Protein AF-A0AAD7Y6R3-F1 (afdb_monomer)

Organism: Mythimna separata (NCBI:txid271217)

Structure (mmCIF, N/CA/C/O backbone):
data_AF-A0AAD7Y6R3-F1
#
_entry.id   AF-A0AAD7Y6R3-F1
#
loop_
_atom_site.group_PDB
_atom_site.id
_atom_site.type_symbol
_atom_site.label_atom_id
_atom_site.label_alt_id
_atom_site.label_comp_id
_atom_site.label_asym_id
_atom_site.label_entity_id
_atom_site.label_seq_id
_atom_site.pdbx_PDB_ins_code
_atom_site.Cartn_x
_atom_site.Cartn_y
_atom_site.Cartn_z
_atom_site.occupancy
_atom_site.B_iso_or_equiv
_atom_site.auth_seq_id
_atom_site.auth_comp_id
_atom_site.auth_asym_id
_atom_site.auth_atom_id
_atom_site.pdbx_PDB_model_num
ATOM 1 N N . MET A 1 1 ? 32.874 76.476 -31.515 1.00 34.44 1 MET A N 1
ATOM 2 C CA . MET A 1 1 ? 31.793 77.183 -32.241 1.00 34.44 1 MET A CA 1
ATOM 3 C C . MET A 1 1 ? 30.659 76.181 -32.488 1.00 34.44 1 MET A C 1
ATOM 5 O O . MET A 1 1 ? 30.963 75.000 -32.575 1.00 34.44 1 MET A O 1
ATOM 9 N N . PRO A 1 2 ? 29.393 76.622 -32.435 1.00 50.19 2 PRO A N 1
ATOM 10 C CA . PRO A 1 2 ? 28.275 76.055 -31.657 1.00 50.19 2 PRO A CA 1
ATOM 11 C C . PRO A 1 2 ? 27.414 75.064 -32.482 1.00 50.19 2 PRO A C 1
ATOM 13 O O . PRO A 1 2 ? 27.613 74.935 -33.678 1.00 50.19 2 PRO A O 1
ATOM 16 N N . THR A 1 3 ? 26.483 74.273 -31.945 1.00 40.28 3 THR A N 1
ATOM 17 C CA . THR A 1 3 ? 25.206 74.693 -31.342 1.00 40.28 3 THR A CA 1
ATOM 18 C C . THR A 1 3 ? 24.512 73.502 -30.675 1.00 40.28 3 THR A C 1
ATOM 20 O O . THR A 1 3 ? 24.564 72.374 -31.156 1.00 40.28 3 THR A O 1
ATOM 23 N N . ALA A 1 4 ? 23.844 73.783 -29.557 1.00 48.41 4 ALA A N 1
ATOM 24 C CA . ALA A 1 4 ? 22.890 72.896 -28.912 1.00 48.41 4 ALA A CA 1
ATOM 25 C C . ALA A 1 4 ? 21.499 73.059 -29.543 1.00 48.41 4 ALA A C 1
ATOM 27 O O . ALA A 1 4 ? 21.121 74.164 -29.931 1.00 48.41 4 ALA A O 1
ATOM 28 N N . SER A 1 5 ? 20.703 71.991 -29.553 1.00 46.41 5 SER A N 1
ATOM 29 C CA . SER A 1 5 ? 19.239 72.068 -29.477 1.00 46.41 5 SER A CA 1
ATOM 30 C C . SER A 1 5 ? 18.699 70.799 -28.812 1.00 46.41 5 SER A C 1
ATOM 32 O O . SER A 1 5 ? 19.014 69.683 -29.216 1.00 46.41 5 SER A O 1
ATOM 34 N N . LEU A 1 6 ? 17.947 71.017 -27.733 1.00 51.28 6 LEU A N 1
ATOM 35 C CA . LEU A 1 6 ? 17.331 70.051 -26.822 1.00 51.28 6 LEU A CA 1
ATOM 36 C C . LEU A 1 6 ? 15.927 69.650 -27.295 1.00 51.28 6 LEU A C 1
ATOM 38 O O . LEU A 1 6 ? 15.213 70.496 -27.819 1.00 51.28 6 LEU A O 1
ATOM 42 N N . LEU A 1 7 ? 15.494 68.433 -26.948 1.00 44.50 7 LEU A N 1
ATOM 43 C CA . LEU A 1 7 ? 14.103 68.048 -26.636 1.00 44.50 7 LEU A CA 1
ATOM 44 C C . LEU A 1 7 ? 14.142 66.938 -25.546 1.00 44.50 7 LEU A C 1
ATOM 46 O O . LEU A 1 7 ? 15.198 66.344 -25.325 1.00 44.50 7 LEU A O 1
ATOM 50 N N . PRO A 1 8 ? 13.060 66.720 -24.773 1.00 47.53 8 PRO A N 1
ATOM 51 C CA . PRO A 1 8 ? 13.136 66.665 -23.318 1.00 47.53 8 PRO A CA 1
ATOM 52 C C . PRO A 1 8 ? 13.025 65.251 -22.738 1.00 47.53 8 PRO A C 1
ATOM 54 O O . PRO A 1 8 ? 12.224 64.432 -23.184 1.00 47.53 8 PRO A O 1
ATOM 57 N N . LEU A 1 9 ? 13.753 65.014 -21.644 1.00 50.16 9 LEU A N 1
ATOM 58 C CA . LEU A 1 9 ? 13.494 63.916 -20.716 1.00 50.16 9 LEU A CA 1
ATOM 59 C C . LEU A 1 9 ? 12.526 64.405 -19.631 1.00 50.16 9 LEU A C 1
ATOM 61 O O .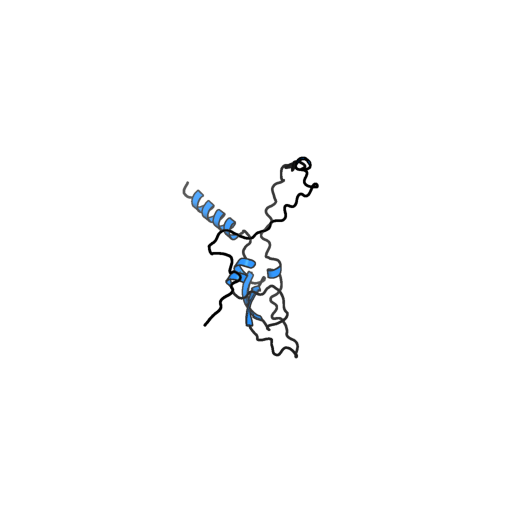 LEU A 1 9 ? 12.872 65.197 -18.759 1.00 50.16 9 LEU A O 1
ATOM 65 N N . SER A 1 10 ? 11.296 63.913 -19.700 1.00 42.75 10 SER A N 1
ATOM 66 C CA . SER A 1 10 ? 10.297 63.942 -18.632 1.00 42.75 10 SER A CA 1
ATOM 67 C C . SER A 1 10 ? 10.013 62.470 -18.307 1.00 42.75 10 SER A C 1
ATOM 69 O O . SER A 1 10 ? 9.860 61.675 -19.223 1.00 42.75 10 SER A O 1
ATOM 71 N N . ARG A 1 11 ? 9.966 61.988 -17.068 1.00 50.62 11 ARG A N 1
ATOM 72 C CA . ARG A 1 11 ? 9.697 62.662 -15.805 1.00 50.62 11 ARG A CA 1
ATOM 73 C C . ARG A 1 11 ? 10.261 61.793 -14.678 1.00 50.62 11 ARG A C 1
ATOM 75 O O . ARG A 1 11 ? 9.994 60.601 -14.616 1.00 50.62 11 ARG A O 1
ATOM 82 N N . SER A 1 12 ? 11.033 62.432 -13.808 1.00 44.59 12 SER A N 1
ATOM 83 C CA . SER A 1 12 ? 11.074 62.248 -12.354 1.00 44.59 12 SER A CA 1
ATOM 84 C C . SER A 1 12 ? 10.373 61.010 -11.758 1.00 44.59 12 SER A C 1
ATOM 86 O O . SER A 1 12 ? 9.158 60.993 -11.601 1.00 44.59 12 SER A O 1
ATOM 88 N N . ASN A 1 13 ? 11.194 60.059 -11.310 1.00 48.06 13 ASN A N 1
ATOM 89 C CA . ASN A 1 13 ? 11.343 59.638 -9.910 1.00 48.06 13 ASN A CA 1
ATOM 90 C C . ASN A 1 13 ? 10.099 59.396 -9.016 1.00 48.06 13 ASN A C 1
ATOM 92 O O . ASN A 1 13 ? 9.390 60.336 -8.667 1.00 48.06 13 ASN A O 1
ATOM 96 N N . ARG A 1 14 ? 10.101 58.172 -8.447 1.00 52.66 14 ARG A N 1
ATOM 97 C CA . ARG A 1 14 ? 9.833 57.760 -7.042 1.00 52.66 14 ARG A CA 1
ATOM 98 C C . ARG A 1 14 ? 8.535 56.991 -6.711 1.00 52.66 14 ARG A C 1
ATOM 100 O O . ARG A 1 14 ? 7.466 57.563 -6.579 1.00 52.66 14 ARG A O 1
ATOM 107 N N . GLU A 1 15 ? 8.762 55.699 -6.436 1.00 48.09 15 GLU A N 1
ATOM 108 C CA . GLU A 1 15 ? 8.398 54.937 -5.220 1.00 48.09 15 GLU A CA 1
ATOM 109 C C . GLU A 1 15 ? 6.926 54.564 -4.905 1.00 48.09 15 GLU A C 1
ATOM 111 O O . GLU A 1 15 ? 6.139 55.363 -4.413 1.00 48.09 15 GLU A O 1
ATOM 116 N N . LEU A 1 16 ? 6.664 53.252 -5.058 1.00 48.53 16 LEU A N 1
ATOM 117 C CA . LEU A 1 16 ? 6.039 52.301 -4.111 1.00 48.53 16 LEU A CA 1
ATOM 118 C C . LEU A 1 16 ? 4.680 52.632 -3.445 1.00 48.53 16 LEU A C 1
ATOM 120 O O . LEU A 1 16 ? 4.643 53.423 -2.505 1.00 48.53 16 LEU A O 1
ATOM 124 N N . ARG A 1 17 ? 3.631 51.823 -3.748 1.00 48.91 17 ARG A N 1
ATOM 125 C CA . ARG A 1 17 ? 2.947 50.914 -2.776 1.00 48.91 17 ARG A CA 1
ATOM 126 C C . ARG A 1 17 ? 1.672 50.177 -3.283 1.00 48.91 17 ARG A C 1
ATOM 128 O O . ARG A 1 17 ? 0.778 50.774 -3.860 1.00 48.91 17 ARG A O 1
ATOM 135 N N . PHE A 1 18 ? 1.615 48.886 -2.910 1.00 48.84 18 PHE A N 1
ATOM 136 C CA . PHE A 1 18 ? 0.492 47.938 -2.700 1.00 48.84 18 PHE A CA 1
ATOM 137 C C . PHE A 1 18 ? -0.335 47.333 -3.872 1.00 48.84 18 PHE A C 1
ATOM 139 O O . PHE A 1 18 ? -1.352 47.858 -4.297 1.00 48.84 18 PHE A O 1
ATOM 146 N N . LEU A 1 19 ? 0.067 46.098 -4.233 1.00 49.44 19 LEU A N 1
ATOM 147 C CA . LEU A 1 19 ? -0.721 44.910 -4.635 1.00 49.44 19 LEU A CA 1
ATOM 148 C C . LEU A 1 19 ? -1.730 45.036 -5.795 1.00 49.44 19 LEU A C 1
ATOM 150 O O . LEU A 1 19 ? -2.928 45.225 -5.603 1.00 49.44 19 LEU A O 1
ATOM 154 N N . GLY A 1 20 ? -1.246 44.758 -7.009 1.00 54.78 20 GLY A N 1
ATOM 155 C CA . GLY A 1 20 ? -2.061 44.542 -8.205 1.00 54.78 20 GLY A CA 1
ATOM 156 C C . GLY A 1 20 ? -2.915 43.267 -8.164 1.00 54.78 20 GLY A C 1
ATOM 157 O O . GLY A 1 20 ? -2.535 42.245 -8.727 1.00 54.78 20 GLY A O 1
ATOM 158 N N . LEU A 1 21 ? -4.109 43.349 -7.577 1.00 49.41 21 LEU A N 1
ATOM 159 C CA . LEU A 1 21 ? -5.224 42.454 -7.897 1.00 49.41 21 LEU A CA 1
ATOM 160 C C . LEU A 1 21 ? -6.367 43.288 -8.473 1.00 49.41 21 LEU A C 1
ATOM 162 O O . LEU A 1 21 ? -7.154 43.889 -7.747 1.00 49.41 21 LEU A O 1
ATOM 166 N N . HIS A 1 22 ? -6.460 43.312 -9.800 1.00 50.59 22 HIS A N 1
ATOM 167 C CA . HIS A 1 22 ? -7.638 43.815 -10.492 1.00 50.59 22 HIS A CA 1
ATOM 168 C C . HIS A 1 22 ? -8.751 42.767 -10.329 1.00 50.59 22 HIS A C 1
ATOM 170 O O . HIS A 1 22 ? -8.866 41.846 -11.133 1.00 50.59 22 HIS A O 1
ATOM 176 N N . ILE A 1 23 ? -9.523 42.842 -9.241 1.00 60.31 23 ILE A N 1
ATOM 177 C CA . ILE A 1 23 ? -10.711 42.001 -9.061 1.00 60.31 23 ILE A CA 1
ATOM 178 C C . ILE A 1 23 ? -11.785 42.580 -9.989 1.00 60.31 23 ILE A C 1
ATOM 180 O O . ILE A 1 23 ? -12.226 43.706 -9.751 1.00 60.31 23 ILE A O 1
ATOM 184 N N . PRO A 1 24 ? -12.218 41.877 -11.053 1.00 51.69 24 PRO A N 1
ATOM 185 C CA . PRO A 1 24 ? -13.383 42.324 -11.792 1.00 51.69 24 PRO A CA 1
ATOM 186 C C . PRO A 1 24 ? -14.561 42.312 -10.817 1.00 51.69 24 PRO A C 1
ATOM 188 O O . PRO A 1 24 ? -14.898 41.272 -10.247 1.00 51.69 24 PRO A O 1
ATOM 191 N N . PHE A 1 25 ? -15.159 43.481 -10.589 1.00 48.09 25 PHE A N 1
ATOM 192 C CA . PHE A 1 25 ? -16.426 43.595 -9.881 1.00 48.09 25 PHE A CA 1
ATOM 193 C C . PHE A 1 25 ? -17.468 42.794 -10.671 1.00 48.09 25 PHE A C 1
ATOM 195 O O . PHE A 1 25 ? -18.033 43.277 -11.651 1.00 48.09 25 PHE A O 1
ATOM 202 N N . LEU A 1 26 ? -17.699 41.542 -10.267 1.00 57.41 26 LEU A N 1
ATOM 203 C CA . LEU A 1 26 ? -18.828 40.742 -10.725 1.00 57.41 26 LEU A CA 1
ATOM 204 C C . LEU A 1 26 ? -20.095 41.372 -10.153 1.00 57.41 26 LEU A C 1
ATOM 206 O O . LEU A 1 26 ? -20.595 40.968 -9.106 1.00 57.41 26 LEU A O 1
ATOM 210 N N . ASN A 1 27 ? -20.614 42.379 -10.846 1.00 54.91 27 ASN A N 1
ATOM 211 C CA . ASN A 1 27 ? -21.959 42.875 -10.618 1.00 54.91 27 ASN A CA 1
ATOM 212 C C . ASN A 1 27 ? -22.936 41.892 -11.290 1.00 54.91 27 ASN A C 1
ATOM 214 O O . ASN A 1 27 ? -23.524 42.175 -12.330 1.00 54.91 27 ASN A O 1
ATOM 218 N N . ASP A 1 28 ? -23.027 40.669 -10.755 1.00 60.06 28 ASP A N 1
ATOM 219 C CA . ASP A 1 28 ? -23.956 39.658 -11.260 1.00 60.06 28 ASP A CA 1
ATOM 220 C C . ASP A 1 28 ? -25.353 39.954 -10.698 1.00 60.06 28 ASP A C 1
ATOM 222 O O . ASP A 1 28 ? -25.664 39.639 -9.545 1.00 60.06 28 ASP A O 1
ATOM 226 N N . SER A 1 29 ? -26.218 40.552 -11.525 1.00 57.19 29 SER A N 1
ATOM 227 C CA . SER A 1 29 ? -27.627 40.834 -11.209 1.00 57.19 29 SER A CA 1
ATOM 228 C C . SER A 1 29 ? -28.454 39.589 -10.843 1.00 57.19 29 SER A C 1
ATOM 230 O O . SER A 1 29 ? -29.625 39.710 -10.486 1.00 57.19 29 SER A O 1
ATOM 232 N N . ARG A 1 30 ? -27.881 38.378 -10.902 1.00 65.50 30 ARG A N 1
ATOM 233 C CA . ARG A 1 30 ? -28.510 37.136 -10.425 1.00 65.50 30 ARG A CA 1
ATOM 234 C C . ARG A 1 30 ? -28.351 36.907 -8.923 1.00 65.50 30 ARG A C 1
ATOM 236 O O . ARG A 1 30 ? -29.008 36.018 -8.375 1.00 65.50 30 ARG A O 1
ATOM 243 N N . TYR A 1 31 ? -27.524 37.690 -8.233 1.00 63.28 31 TYR A N 1
ATOM 244 C CA . TYR A 1 31 ? -27.392 37.593 -6.784 1.00 63.28 31 TYR A CA 1
ATOM 245 C C . TYR A 1 31 ? -28.586 38.255 -6.075 1.00 63.28 31 TYR A C 1
ATOM 247 O O . TYR A 1 31 ? -28.600 39.454 -5.815 1.00 63.28 31 TYR A O 1
ATOM 255 N N . ASN A 1 32 ? -29.604 37.453 -5.740 1.00 70.31 32 ASN A N 1
ATOM 256 C CA . ASN A 1 32 ? -30.728 37.879 -4.905 1.00 70.31 32 ASN A CA 1
ATOM 257 C C . ASN A 1 32 ? -30.577 37.317 -3.472 1.00 70.31 32 ASN A C 1
ATOM 259 O O . ASN A 1 32 ? -30.788 36.114 -3.266 1.00 70.31 32 ASN A O 1
ATOM 263 N N . PRO A 1 33 ? -30.253 38.154 -2.467 1.00 61.09 33 PRO A N 1
ATOM 264 C CA . PRO A 1 33 ? -30.064 37.711 -1.085 1.00 61.09 33 PRO A CA 1
ATOM 265 C C . PRO A 1 33 ? -31.346 37.158 -0.435 1.00 61.09 33 PRO A C 1
ATOM 267 O O . PRO A 1 33 ? -31.250 36.370 0.505 1.00 61.09 33 PRO A O 1
ATOM 270 N N . PHE A 1 34 ? -32.527 37.477 -0.973 1.00 66.94 34 PHE A N 1
ATOM 271 C CA . PHE A 1 34 ? -33.832 37.064 -0.446 1.00 66.94 34 PHE A CA 1
ATOM 272 C C . PHE A 1 34 ? -34.337 35.719 -0.989 1.00 66.94 34 PHE A C 1
ATOM 274 O O . PHE A 1 34 ? -35.321 35.184 -0.486 1.00 66.94 34 PHE A O 1
ATOM 281 N N . LYS A 1 35 ? -33.657 35.109 -1.973 1.00 60.91 35 LYS A N 1
ATOM 282 C CA . LYS A 1 35 ? -33.983 33.747 -2.454 1.00 60.91 35 LYS A CA 1
ATOM 283 C C . LYS A 1 35 ? -33.320 32.631 -1.643 1.00 60.91 35 LYS A C 1
ATOM 285 O O . LYS A 1 35 ? -33.421 31.456 -2.000 1.00 60.91 35 LYS A O 1
ATOM 290 N N . ARG A 1 36 ? -32.633 32.960 -0.546 1.00 64.00 36 ARG A N 1
ATOM 291 C CA . ARG A 1 36 ? -32.077 31.950 0.356 1.00 64.00 36 ARG A CA 1
ATOM 292 C C . ARG A 1 36 ? -33.226 31.327 1.141 1.00 64.00 36 ARG A C 1
ATOM 294 O O . ARG A 1 36 ? -33.687 31.897 2.124 1.00 64.00 36 AR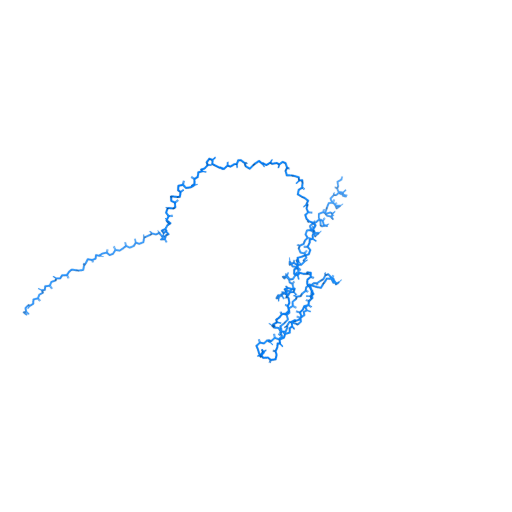G A O 1
ATOM 301 N N . LYS A 1 37 ? -33.691 30.148 0.715 1.00 60.03 37 LYS A N 1
ATOM 302 C CA . LYS A 1 37 ? -34.595 29.346 1.547 1.00 60.03 37 LYS A CA 1
ATOM 303 C C . LYS A 1 37 ? -33.918 29.128 2.910 1.00 60.03 37 LYS A C 1
ATOM 305 O O . LYS A 1 37 ? -32.744 28.734 2.924 1.00 60.03 37 LYS A O 1
ATOM 310 N N . PRO A 1 38 ? -34.610 29.368 4.036 1.00 59.75 38 PRO A N 1
ATOM 311 C CA . PRO A 1 38 ? -34.109 28.989 5.346 1.00 59.75 38 PRO A CA 1
ATOM 312 C C . PRO A 1 38 ? -33.735 27.512 5.291 1.00 59.75 38 PRO A C 1
ATOM 314 O O . PRO A 1 38 ? -34.543 26.686 4.864 1.00 59.75 38 PRO A O 1
ATOM 317 N N . LYS A 1 39 ? -32.501 27.166 5.672 1.00 48.22 39 LYS A N 1
ATOM 318 C CA . LYS A 1 39 ? -32.156 25.766 5.919 1.00 48.22 39 LYS A CA 1
ATOM 319 C C . LYS A 1 39 ? -33.009 25.340 7.103 1.00 48.22 39 LYS A C 1
ATOM 321 O O . LYS A 1 39 ? -32.634 25.593 8.242 1.00 48.22 39 LYS A O 1
ATOM 326 N N . THR A 1 40 ? -34.160 24.738 6.829 1.00 42.84 40 THR A N 1
ATOM 327 C CA . THR A 1 40 ? -34.962 24.022 7.808 1.00 42.84 40 THR A CA 1
ATOM 328 C C . THR A 1 40 ? -34.050 22.960 8.398 1.00 42.84 40 THR A C 1
ATOM 330 O O . THR A 1 40 ? -33.784 21.919 7.799 1.00 42.84 40 THR A O 1
ATOM 333 N N . THR A 1 41 ? -33.480 23.262 9.562 1.00 52.47 41 THR A N 1
ATOM 334 C CA . THR A 1 41 ? -32.788 22.291 10.393 1.00 52.47 41 THR A CA 1
ATOM 335 C C . THR A 1 41 ? -33.857 21.387 10.975 1.00 52.47 41 THR A C 1
ATOM 337 O O . THR A 1 41 ? -34.261 21.531 12.124 1.00 52.47 41 THR A O 1
ATOM 340 N N . THR A 1 42 ? -34.341 20.458 10.153 1.00 53.62 42 THR A N 1
ATOM 341 C CA . THR A 1 42 ? -35.008 19.255 10.640 1.00 53.62 42 THR A CA 1
ATOM 342 C C . THR A 1 42 ? -34.136 18.663 11.750 1.00 53.62 42 THR A C 1
ATOM 344 O O . THR A 1 42 ? -32.909 18.633 11.556 1.00 53.62 42 THR A O 1
ATOM 347 N N . PRO A 1 43 ? -34.708 18.194 12.875 1.00 59.25 43 PRO A N 1
ATOM 348 C CA . PRO A 1 43 ? -33.959 17.505 13.916 1.00 59.25 43 PRO A CA 1
ATOM 349 C C . PRO A 1 43 ? -33.101 16.432 13.254 1.00 59.25 43 PRO A C 1
ATOM 351 O O . PRO A 1 43 ? -33.609 15.470 12.674 1.00 59.25 43 PRO A O 1
ATOM 354 N N . LYS A 1 44 ? -31.783 16.654 13.222 1.00 49.00 44 LYS A N 1
ATOM 355 C CA . LYS A 1 44 ? -30.861 15.700 12.618 1.00 49.00 44 LYS A CA 1
ATOM 356 C C . LYS A 1 44 ? -30.944 14.459 13.489 1.00 49.00 44 LYS A C 1
ATOM 358 O O . LYS A 1 44 ? -30.432 14.469 14.605 1.00 49.00 44 LYS A O 1
ATOM 363 N N . ARG A 1 45 ? -31.593 13.409 12.971 1.00 54.78 45 ARG A N 1
ATOM 364 C CA . ARG A 1 45 ? -31.510 12.042 13.497 1.00 54.78 45 ARG A CA 1
ATOM 365 C C . ARG A 1 45 ? -30.057 11.796 13.927 1.00 54.78 45 ARG A C 1
ATOM 367 O O . ARG A 1 45 ? -29.174 12.184 13.150 1.00 54.78 45 ARG A O 1
ATOM 374 N N . PRO A 1 46 ? -29.793 11.220 15.118 1.00 58.19 46 PRO A N 1
ATOM 375 C CA . PRO A 1 46 ? -28.436 11.013 15.610 1.00 58.19 46 PRO A CA 1
ATOM 376 C C . PRO A 1 46 ? -27.603 10.435 14.476 1.00 58.19 46 PRO A C 1
ATOM 378 O O . PRO A 1 46 ? -27.952 9.401 13.896 1.00 58.19 46 PRO A O 1
ATOM 381 N N . LYS A 1 47 ? -26.576 11.190 14.069 1.00 57.03 47 LYS A N 1
ATOM 382 C CA . LYS A 1 47 ? -25.667 10.770 13.009 1.00 57.03 47 LYS A CA 1
ATOM 383 C C . LYS A 1 47 ? -25.080 9.459 13.500 1.00 57.03 47 LYS A C 1
ATOM 385 O O . LYS A 1 47 ? -24.263 9.487 14.413 1.00 57.03 47 LYS A O 1
ATOM 390 N N . LYS A 1 48 ? -25.536 8.333 12.942 1.00 54.72 48 LYS A N 1
ATOM 391 C CA . LYS A 1 48 ? -24.952 7.022 13.219 1.00 54.72 48 LYS A CA 1
ATOM 392 C C . LYS A 1 48 ? -23.455 7.186 13.000 1.00 54.72 48 LYS A C 1
ATOM 394 O O . LYS A 1 48 ? -23.027 7.485 11.883 1.00 54.72 48 LYS A O 1
ATOM 399 N N . THR A 1 49 ? -22.692 7.118 14.081 1.00 61.09 49 THR A N 1
ATOM 400 C CA . THR A 1 49 ? -21.238 7.119 14.044 1.00 61.09 49 THR A CA 1
ATOM 401 C C . THR A 1 49 ? -20.858 5.976 13.119 1.00 61.09 49 THR A C 1
ATOM 403 O O . THR A 1 49 ? -21.190 4.818 13.367 1.00 61.09 49 THR A O 1
ATOM 406 N N . LYS A 1 50 ? -20.300 6.315 11.952 1.00 53.75 50 LYS A N 1
ATOM 407 C CA . LYS A 1 50 ? -19.876 5.298 10.994 1.00 53.75 50 LYS A CA 1
ATOM 408 C C . LYS A 1 50 ? -18.832 4.443 11.715 1.00 53.75 50 LYS A C 1
ATOM 410 O O . LYS A 1 50 ? -17.903 5.035 12.271 1.00 53.75 50 LYS A O 1
ATOM 415 N N . PRO A 1 51 ? -18.988 3.109 11.755 1.00 59.75 51 PRO A N 1
ATOM 416 C CA . PRO A 1 51 ? -17.980 2.264 12.356 1.00 59.75 51 PRO A CA 1
ATOM 417 C C . PRO A 1 51 ? -16.657 2.471 11.632 1.00 59.75 51 PRO A C 1
ATOM 419 O O . PRO A 1 51 ? -16.587 2.978 10.511 1.00 59.75 51 PRO A O 1
ATOM 422 N N . CYS A 1 52 ? -15.603 2.119 12.338 1.00 62.00 52 CYS A N 1
ATOM 423 C CA . CYS A 1 52 ? -14.234 2.194 11.902 1.00 62.00 52 CYS A CA 1
ATOM 424 C C . CYS A 1 52 ? -14.008 1.402 10.606 1.00 62.00 52 CYS A C 1
ATOM 426 O O . CYS A 1 52 ? -13.705 0.215 10.641 1.00 62.00 52 CYS A O 1
ATOM 428 N N . PHE A 1 53 ? -14.203 2.042 9.453 1.00 70.81 53 PHE A N 1
ATOM 429 C CA . PHE A 1 53 ? -13.984 1.408 8.162 1.00 70.81 53 PHE A CA 1
ATOM 430 C C . PHE A 1 53 ? -12.518 1.568 7.776 1.00 70.81 53 PHE A C 1
ATOM 432 O O . PHE A 1 53 ? -12.042 2.685 7.563 1.00 70.81 53 PHE A O 1
ATOM 439 N N . LEU A 1 54 ? -11.824 0.435 7.670 1.00 82.44 54 LEU A N 1
ATOM 440 C CA . LEU A 1 54 ? -10.501 0.339 7.067 1.00 82.44 54 LEU A CA 1
ATOM 441 C C . LEU A 1 54 ? -10.512 1.078 5.720 1.00 82.44 54 LEU A C 1
ATOM 443 O O . LEU A 1 54 ? -11.394 0.837 4.891 1.00 82.44 54 LEU A O 1
ATOM 447 N N . HIS A 1 55 ? -9.558 1.987 5.501 1.00 88.56 55 HIS A N 1
ATOM 448 C CA . HIS A 1 55 ? -9.498 2.784 4.274 1.00 88.56 55 HIS A CA 1
ATOM 449 C C . HIS A 1 55 ? -9.526 1.857 3.049 1.00 88.56 55 HIS A C 1
ATOM 451 O O . HIS A 1 55 ? -8.812 0.859 3.027 1.00 88.56 55 HIS A O 1
ATOM 457 N N . ALA A 1 56 ? -10.321 2.175 2.022 1.00 91.44 56 ALA A N 1
ATOM 458 C CA . ALA A 1 56 ? -10.572 1.273 0.889 1.00 91.44 56 ALA A CA 1
ATOM 459 C C . ALA A 1 56 ? -9.286 0.704 0.252 1.00 91.44 56 ALA A C 1
ATOM 461 O O . ALA A 1 56 ? -9.1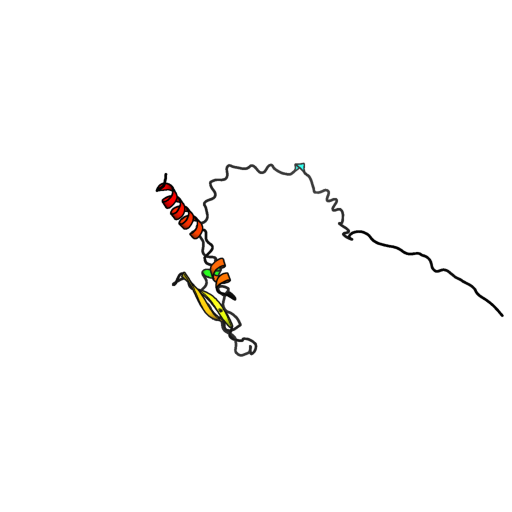95 -0.487 -0.015 1.00 91.44 56 ALA A O 1
ATOM 462 N N . ARG A 1 57 ? -8.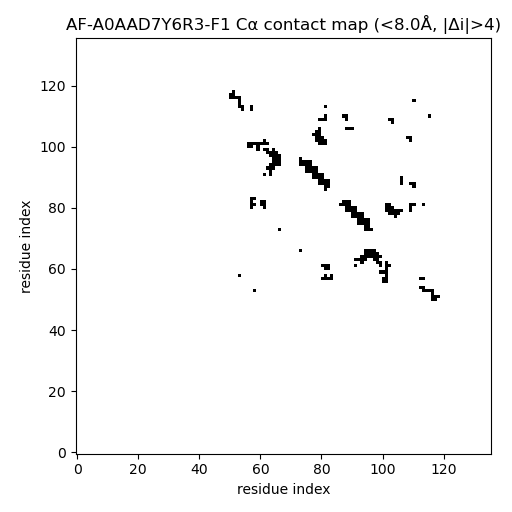240 1.524 0.095 1.00 94.81 57 ARG A N 1
ATOM 463 C CA . ARG A 1 57 ? -6.931 1.077 -0.409 1.00 94.81 57 ARG A CA 1
ATOM 464 C C . ARG A 1 57 ? -6.216 0.063 0.487 1.00 94.81 57 ARG A C 1
ATOM 466 O O . ARG A 1 57 ? -5.458 -0.742 -0.023 1.00 94.81 57 ARG A O 1
ATOM 473 N N . CYS A 1 58 ? -6.460 0.077 1.793 1.00 95.31 58 CYS A N 1
ATOM 474 C CA . CYS A 1 58 ? -5.926 -0.909 2.734 1.00 95.31 58 CYS A CA 1
ATOM 475 C C . CYS A 1 58 ? -6.714 -2.230 2.682 1.00 95.31 58 CYS A C 1
ATOM 477 O O . CYS A 1 58 ? -6.310 -3.219 3.278 1.00 95.31 58 CYS A O 1
ATOM 479 N N . GLN A 1 59 ? -7.840 -2.261 1.960 1.00 93.75 59 GLN A N 1
ATOM 480 C CA . GLN A 1 59 ? -8.584 -3.483 1.661 1.00 93.75 59 GLN A CA 1
ATOM 481 C C . GLN A 1 59 ? -8.086 -4.176 0.385 1.00 93.75 59 GLN A C 1
ATOM 483 O O . GLN A 1 59 ? -8.582 -5.242 0.038 1.00 93.75 59 GLN A O 1
ATOM 488 N N . LEU A 1 60 ? -7.135 -3.594 -0.343 1.00 96.69 60 LEU A N 1
ATOM 489 C CA . LEU A 1 60 ? -6.545 -4.233 -1.518 1.00 96.69 60 LEU A CA 1
ATOM 490 C C . LEU A 1 60 ? -5.427 -5.198 -1.086 1.00 96.69 60 LEU A C 1
ATOM 492 O O . LEU A 1 60 ? -4.815 -4.983 -0.038 1.00 96.69 60 LEU A O 1
ATOM 496 N N . PRO A 1 61 ? -5.134 -6.260 -1.856 1.00 97.75 61 PRO A N 1
ATOM 497 C CA . PRO A 1 61 ? -3.981 -7.114 -1.580 1.00 97.75 61 PRO A CA 1
ATOM 498 C C . PRO A 1 61 ? -2.671 -6.328 -1.711 1.00 97.75 61 PRO A C 1
ATOM 500 O O . PRO A 1 61 ? -2.612 -5.317 -2.412 1.00 97.75 61 PRO A O 1
ATOM 503 N N . ILE A 1 62 ? -1.610 -6.802 -1.063 1.00 98.38 62 ILE A N 1
ATOM 504 C CA . ILE A 1 62 ? -0.260 -6.314 -1.356 1.00 98.38 62 ILE A CA 1
ATOM 505 C C . ILE A 1 62 ? 0.114 -6.819 -2.743 1.00 98.38 62 ILE A C 1
ATOM 507 O O . ILE A 1 62 ? 0.052 -8.014 -3.014 1.00 98.38 62 ILE A O 1
ATOM 511 N N . ASP A 1 63 ? 0.468 -5.886 -3.616 1.00 98.25 63 ASP A N 1
ATOM 512 C CA . ASP A 1 63 ? 0.707 -6.158 -5.023 1.00 98.25 63 ASP A CA 1
ATOM 513 C C . ASP A 1 63 ? 2.085 -5.606 -5.416 1.00 98.25 63 ASP A C 1
ATOM 515 O O . ASP A 1 63 ? 2.250 -4.379 -5.521 1.00 98.25 63 ASP A O 1
ATOM 519 N N . PRO A 1 64 ? 3.086 -6.492 -5.600 1.00 96.94 64 PRO A N 1
ATOM 520 C CA . PRO A 1 64 ? 4.424 -6.126 -6.059 1.00 96.94 64 PRO A CA 1
ATOM 521 C C . PRO A 1 64 ? 4.426 -5.393 -7.403 1.00 96.94 64 PRO A C 1
ATOM 523 O O . PRO A 1 64 ? 5.383 -4.678 -7.695 1.00 96.94 64 PRO A O 1
ATOM 526 N N . GLY A 1 65 ? 3.361 -5.518 -8.200 1.00 94.62 65 GLY A N 1
ATOM 527 C CA . GLY A 1 65 ? 3.317 -5.036 -9.569 1.00 94.62 65 GLY A CA 1
ATOM 528 C C . GLY A 1 65 ? 4.229 -5.839 -10.494 1.00 94.62 65 GLY A C 1
ATOM 529 O O . GLY A 1 65 ? 5.084 -6.615 -10.061 1.00 94.62 65 GLY A O 1
ATOM 530 N N . TYR A 1 66 ? 4.060 -5.638 -11.795 1.00 90.06 66 TYR A N 1
ATOM 531 C CA . TYR A 1 66 ? 4.867 -6.286 -12.819 1.00 90.06 66 TYR A CA 1
ATOM 532 C C . TYR A 1 66 ? 5.202 -5.293 -13.919 1.00 90.06 66 TYR A C 1
ATOM 534 O O . TYR A 1 66 ? 4.353 -4.493 -14.322 1.00 90.06 66 TYR A O 1
ATOM 542 N N . CYS A 1 67 ? 6.436 -5.379 -14.405 1.00 86.88 67 CYS A N 1
ATOM 543 C CA . CYS A 1 67 ? 6.955 -4.526 -15.453 1.00 86.88 67 CYS A CA 1
ATOM 544 C C . CYS A 1 67 ? 7.229 -5.342 -16.702 1.00 86.88 67 CYS A C 1
ATOM 546 O O . CYS A 1 67 ? 7.921 -6.354 -16.651 1.00 86.88 67 CYS A O 1
ATOM 548 N N . GLY A 1 68 ? 6.634 -4.913 -17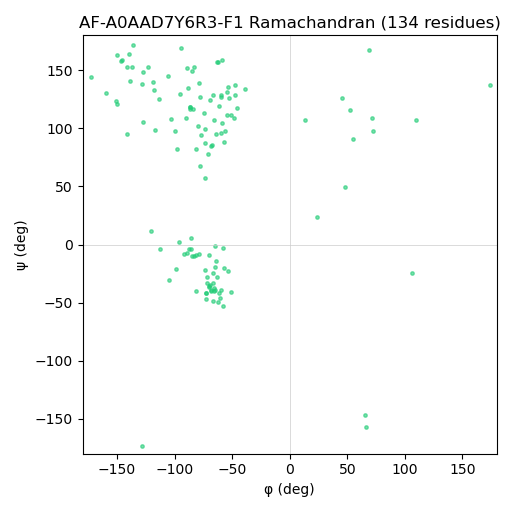.817 1.00 80.81 68 GLY A N 1
ATOM 549 C CA . GLY A 1 68 ? 6.855 -5.549 -19.108 1.00 80.81 68 GLY A CA 1
ATOM 550 C C . GLY A 1 68 ? 8.318 -5.443 -19.539 1.00 80.81 68 GLY A C 1
ATOM 551 O O . GLY A 1 68 ? 9.043 -4.539 -19.124 1.00 80.81 68 GLY A O 1
ATOM 552 N N . VAL A 1 69 ? 8.726 -6.353 -20.425 1.00 69.44 69 VAL A N 1
ATOM 553 C CA . VAL A 1 69 ? 10.114 -6.557 -20.892 1.00 69.44 69 VAL A CA 1
ATOM 554 C C . VAL A 1 69 ? 10.784 -5.277 -21.433 1.00 69.44 69 VAL A C 1
ATOM 556 O O . VAL A 1 69 ? 12.003 -5.159 -21.420 1.00 69.44 69 VAL A O 1
ATOM 559 N N . LEU A 1 70 ? 10.000 -4.283 -21.863 1.00 67.44 70 LEU A N 1
ATOM 560 C CA . LEU A 1 70 ? 10.480 -3.024 -22.444 1.00 67.44 70 LEU A CA 1
ATOM 561 C C . LEU A 1 70 ? 10.845 -1.927 -21.430 1.00 67.44 70 LEU A C 1
ATOM 563 O O . LEU A 1 70 ? 11.425 -0.916 -21.820 1.00 67.44 70 LEU A O 1
ATOM 567 N N . THR A 1 71 ? 10.527 -2.072 -20.140 1.00 59.81 71 THR A N 1
ATOM 568 C CA . THR A 1 71 ? 10.794 -1.004 -19.163 1.00 59.81 71 THR A CA 1
ATOM 569 C C . THR A 1 71 ? 12.085 -1.258 -18.393 1.00 59.81 71 THR A C 1
ATOM 571 O O . THR A 1 71 ? 12.059 -1.680 -17.240 1.00 59.81 71 THR A O 1
ATOM 574 N N . VAL A 1 72 ? 13.219 -0.902 -18.996 1.00 60.59 72 VAL A N 1
ATOM 575 C CA . VAL A 1 72 ? 14.536 -0.818 -18.322 1.00 60.59 72 VAL A CA 1
ATOM 576 C C . VAL A 1 72 ? 14.560 0.281 -17.229 1.00 60.59 72 VAL A C 1
ATOM 578 O O . VAL A 1 72 ? 15.541 0.458 -16.519 1.00 60.59 72 VAL A O 1
ATOM 581 N N . LEU A 1 73 ? 13.454 1.012 -17.038 1.00 70.06 73 LEU A N 1
ATOM 582 C CA . LEU A 1 73 ? 13.309 2.102 -16.064 1.00 70.06 73 LEU A CA 1
ATOM 583 C C . LEU A 1 73 ? 12.657 1.688 -14.734 1.00 70.06 73 LEU A C 1
ATOM 585 O O . LEU A 1 73 ? 12.437 2.541 -13.874 1.00 70.06 73 LEU A O 1
ATOM 589 N N . SER A 1 74 ? 12.325 0.410 -14.549 1.00 79.75 74 SER A N 1
ATOM 590 C CA . SER A 1 74 ? 11.657 -0.056 -13.331 1.00 79.75 74 SER A CA 1
ATOM 591 C C . SER A 1 74 ? 12.667 -0.694 -12.387 1.00 79.75 74 SER A C 1
ATOM 593 O O . SER A 1 74 ? 13.053 -1.849 -12.549 1.00 79.75 74 SER A O 1
ATOM 595 N N . THR A 1 75 ? 13.127 0.079 -11.406 1.00 86.06 75 THR A N 1
ATOM 596 C CA . THR A 1 75 ? 13.986 -0.428 -10.336 1.00 86.06 75 THR A CA 1
ATOM 597 C C . THR A 1 75 ? 13.125 -0.956 -9.188 1.00 86.06 75 THR A C 1
ATOM 599 O O . THR A 1 75 ? 12.171 -0.283 -8.783 1.00 86.06 75 THR A O 1
ATOM 602 N N . PRO A 1 76 ? 13.429 -2.144 -8.633 1.00 92.31 76 PRO A N 1
ATOM 603 C CA . PRO A 1 76 ? 12.761 -2.621 -7.432 1.00 92.31 76 PRO A CA 1
ATOM 604 C C . PRO A 1 76 ? 12.985 -1.654 -6.265 1.00 92.31 76 PRO A C 1
ATOM 606 O O . PRO A 1 76 ? 14.118 -1.285 -5.957 1.00 92.31 76 PRO A O 1
ATOM 609 N N . VAL A 1 77 ? 11.906 -1.246 -5.596 1.00 95.50 77 VAL A N 1
ATOM 610 C CA . VAL A 1 77 ? 11.957 -0.317 -4.460 1.00 95.50 77 VAL A CA 1
ATOM 611 C C . VAL A 1 77 ? 11.205 -0.893 -3.272 1.00 95.50 77 VAL A C 1
ATOM 613 O O . VAL A 1 77 ? 10.093 -1.406 -3.402 1.00 95.50 77 VAL A O 1
ATOM 616 N N . ILE A 1 78 ? 11.782 -0.734 -2.084 1.00 98.00 78 ILE A N 1
ATOM 617 C CA . ILE A 1 78 ? 11.125 -1.081 -0.828 1.00 98.00 78 ILE A CA 1
ATOM 618 C C . ILE A 1 78 ? 9.924 -0.169 -0.577 1.00 98.00 78 ILE A C 1
ATOM 620 O O . ILE A 1 78 ? 10.020 1.060 -0.619 1.00 98.00 78 ILE A O 1
ATOM 624 N N . ARG A 1 79 ? 8.775 -0.783 -0.297 1.00 98.31 79 ARG A N 1
ATOM 625 C CA . ARG A 1 79 ? 7.525 -0.114 0.064 1.00 98.31 79 ARG A CA 1
ATOM 626 C C . ARG A 1 79 ? 6.857 -0.833 1.227 1.00 98.31 79 ARG A C 1
ATOM 628 O O . ARG A 1 79 ? 7.282 -1.902 1.646 1.00 98.31 79 ARG A O 1
ATOM 635 N N . TYR A 1 80 ? 5.804 -0.217 1.746 1.00 98.62 80 TYR A N 1
ATOM 636 C CA . TYR A 1 80 ? 4.984 -0.770 2.816 1.00 98.62 80 TY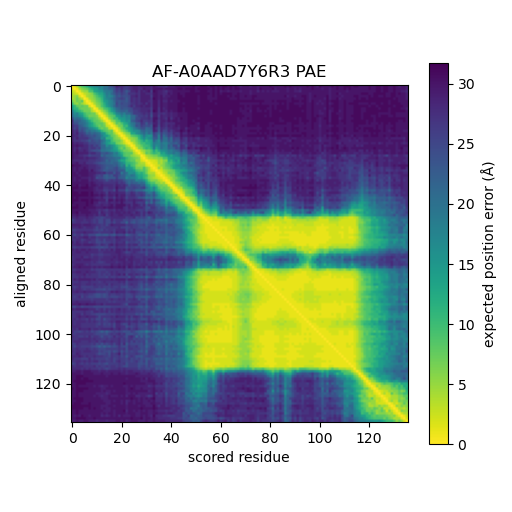R A CA 1
ATOM 637 C C . TYR A 1 80 ? 3.554 -0.955 2.332 1.00 98.62 80 TYR A C 1
ATOM 639 O O . TYR A 1 80 ? 3.037 -0.093 1.624 1.00 98.62 80 TYR A O 1
ATOM 647 N N . GLY A 1 81 ? 2.913 -2.051 2.712 1.00 98.12 81 GLY A N 1
ATOM 648 C CA . GLY A 1 81 ? 1.511 -2.338 2.416 1.00 98.12 81 GLY A CA 1
ATOM 649 C C . GLY A 1 81 ? 0.822 -2.898 3.651 1.00 98.12 81 GLY A C 1
ATOM 650 O O . GLY A 1 81 ? 1.476 -3.459 4.526 1.00 98.12 81 GLY A O 1
ATOM 651 N N . TYR A 1 82 ? -0.486 -2.704 3.758 1.00 97.44 82 TYR A N 1
ATOM 652 C CA . TYR A 1 82 ? -1.269 -3.244 4.860 1.00 97.44 82 TYR A CA 1
ATOM 653 C C . TYR A 1 82 ? -1.672 -4.683 4.559 1.00 97.44 82 TYR A C 1
ATOM 655 O O . TYR A 1 82 ? -2.415 -4.936 3.610 1.00 97.44 82 TYR A O 1
ATOM 663 N N . ASP A 1 83 ? -1.188 -5.611 5.371 1.00 96.31 83 ASP A N 1
ATOM 664 C CA . ASP A 1 83 ? -1.651 -6.985 5.391 1.00 96.31 83 ASP A CA 1
ATOM 665 C C . ASP A 1 83 ? -2.854 -7.102 6.331 1.00 96.31 83 ASP A C 1
ATOM 667 O O . ASP A 1 83 ? -2.768 -6.850 7.535 1.00 96.31 83 ASP A O 1
ATOM 671 N N . ARG A 1 84 ? -3.993 -7.498 5.761 1.00 91.31 84 ARG A N 1
ATOM 672 C CA . ARG A 1 84 ? -5.245 -7.692 6.496 1.00 91.31 84 ARG A CA 1
ATOM 673 C C . ARG A 1 84 ? -5.221 -8.926 7.385 1.00 91.31 84 ARG A C 1
ATOM 675 O O . ARG A 1 84 ? -5.919 -8.927 8.392 1.00 91.31 84 ARG A O 1
ATOM 682 N N . ASN A 1 85 ? -4.442 -9.944 7.027 1.00 91.31 85 ASN A N 1
ATOM 683 C CA . ASN A 1 85 ? -4.424 -11.208 7.756 1.00 91.31 85 ASN A CA 1
ATOM 684 C C . ASN A 1 85 ? -3.712 -11.036 9.095 1.00 91.31 85 ASN A C 1
ATOM 686 O O . ASN A 1 85 ? -4.236 -11.420 10.134 1.00 91.31 85 ASN A O 1
ATOM 690 N N . SER A 1 86 ? -2.544 -10.393 9.075 1.00 91.94 86 SER A N 1
ATOM 691 C CA . SER A 1 86 ? -1.842 -10.011 10.302 1.00 91.94 86 SER A CA 1
ATOM 692 C C . SER A 1 86 ? -2.368 -8.719 10.926 1.00 91.94 86 SER A C 1
ATOM 694 O O . SER A 1 86 ? -1.956 -8.381 12.033 1.00 91.94 86 SER A O 1
ATOM 696 N N . ALA A 1 87 ? -3.251 -7.997 10.226 1.00 90.38 87 ALA A N 1
ATOM 697 C CA . ALA A 1 87 ? -3.687 -6.649 10.563 1.00 90.38 87 ALA A CA 1
ATOM 698 C C . ALA A 1 87 ? -2.490 -5.739 10.868 1.00 90.38 87 ALA A C 1
ATOM 700 O O . ALA A 1 87 ? -2.463 -5.101 11.914 1.00 90.38 87 ALA A O 1
ATOM 701 N N . ARG A 1 88 ? -1.472 -5.716 9.992 1.00 93.00 88 ARG A N 1
ATOM 702 C CA . ARG A 1 88 ? -0.218 -4.957 10.159 1.00 93.00 88 ARG A CA 1
ATOM 703 C C . ARG A 1 88 ? 0.261 -4.360 8.847 1.00 93.00 88 ARG A C 1
ATOM 705 O O . ARG A 1 88 ? 0.024 -4.888 7.770 1.00 93.00 88 ARG A O 1
ATOM 712 N N . CYS A 1 89 ? 0.994 -3.257 8.942 1.00 97.00 89 CYS A N 1
ATOM 713 C CA . CYS A 1 89 ? 1.786 -2.779 7.817 1.00 97.00 89 CYS A CA 1
ATOM 714 C C . CYS A 1 89 ? 3.059 -3.620 7.703 1.00 97.00 89 CYS A C 1
ATOM 716 O O . CYS A 1 89 ? 3.792 -3.759 8.679 1.00 97.00 89 CYS A O 1
ATOM 718 N N . ILE A 1 90 ? 3.329 -4.171 6.526 1.00 98.06 90 ILE A N 1
ATOM 719 C CA . ILE A 1 90 ? 4.519 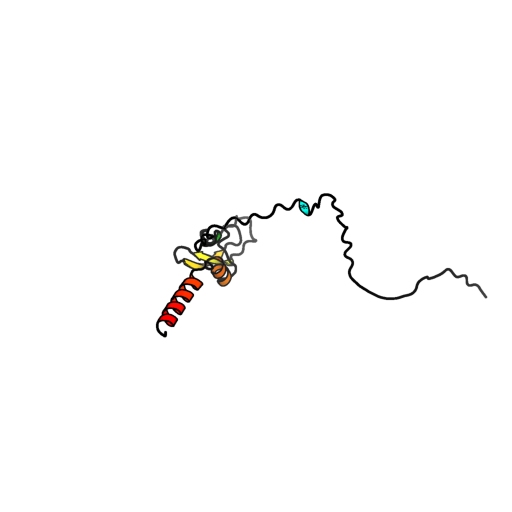-4.980 6.261 1.00 98.06 90 ILE A CA 1
ATOM 720 C C . ILE A 1 90 ? 5.321 -4.388 5.109 1.00 98.06 90 ILE A C 1
ATOM 722 O O . ILE A 1 90 ? 4.782 -3.695 4.242 1.00 98.06 90 ILE A O 1
ATOM 726 N N . GLN A 1 91 ? 6.624 -4.642 5.125 1.00 98.50 91 GLN A N 1
ATOM 727 C CA . GLN A 1 91 ? 7.527 -4.256 4.053 1.00 98.50 91 GLN A CA 1
ATOM 728 C C . GLN A 1 91 ? 7.403 -5.241 2.882 1.00 98.50 91 GLN A C 1
ATOM 730 O O . GLN A 1 91 ? 7.329 -6.447 3.099 1.00 98.50 91 GLN A O 1
ATOM 735 N N . PHE A 1 92 ? 7.413 -4.740 1.647 1.00 98.44 92 PHE A N 1
ATOM 736 C CA . PHE A 1 92 ? 7.473 -5.561 0.438 1.00 98.44 92 PHE A CA 1
ATOM 737 C C . PHE A 1 92 ? 8.282 -4.875 -0.669 1.00 98.44 92 PHE A C 1
ATOM 739 O O . PHE A 1 92 ? 8.455 -3.651 -0.672 1.00 98.44 92 PHE A O 1
ATOM 746 N N . THR A 1 93 ? 8.770 -5.669 -1.621 1.00 97.75 93 THR A N 1
ATOM 747 C CA . THR A 1 93 ? 9.477 -5.171 -2.805 1.00 97.75 93 THR A CA 1
ATOM 748 C C . THR A 1 93 ? 8.468 -4.838 -3.897 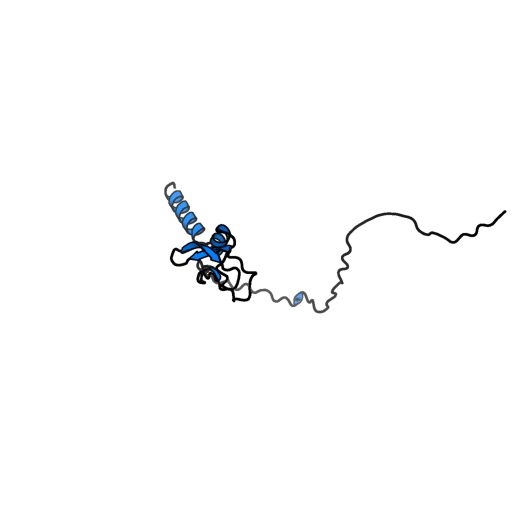1.00 97.75 93 THR A C 1
ATOM 750 O O . THR A 1 93 ? 7.744 -5.712 -4.366 1.00 97.75 93 THR A O 1
ATOM 753 N N . TYR A 1 94 ? 8.413 -3.571 -4.300 1.00 96.75 94 TYR A N 1
ATOM 754 C CA . TYR A 1 94 ? 7.614 -3.112 -5.431 1.00 96.75 94 TYR A CA 1
ATOM 755 C C . TYR A 1 94 ? 8.485 -3.051 -6.682 1.00 96.75 94 TYR A C 1
ATOM 757 O O . TYR A 1 94 ? 9.533 -2.412 -6.662 1.00 96.75 94 TYR A O 1
ATOM 765 N N . SER A 1 95 ? 8.023 -3.652 -7.773 1.00 93.50 95 SER A N 1
ATOM 766 C CA . SER A 1 95 ? 8.755 -3.794 -9.036 1.00 93.50 95 SER A CA 1
ATOM 767 C C . SER A 1 95 ? 9.075 -2.465 -9.732 1.00 93.50 95 SER A C 1
ATOM 769 O O . SER A 1 95 ? 9.879 -2.439 -10.652 1.00 93.50 95 SER A O 1
ATOM 771 N N . GLY A 1 96 ? 8.446 -1.361 -9.317 1.00 92.00 96 GLY A N 1
ATOM 772 C CA . GLY A 1 96 ? 8.641 -0.027 -9.896 1.00 92.00 96 GLY A CA 1
ATOM 773 C C . GLY A 1 96 ? 7.460 0.433 -10.752 1.00 92.00 96 GLY A C 1
ATOM 774 O O . GLY A 1 96 ? 7.165 1.629 -10.803 1.00 92.00 96 GLY A O 1
ATOM 775 N N . CYS A 1 97 ? 6.678 -0.499 -11.297 1.00 92.00 97 CYS A N 1
ATOM 776 C CA . CYS A 1 97 ? 5.494 -0.206 -12.099 1.00 92.00 97 CYS A CA 1
ATOM 777 C C . CYS A 1 97 ? 4.313 -1.154 -11.791 1.00 92.00 97 CYS A C 1
ATOM 779 O O . CYS A 1 97 ? 4.465 -2.191 -11.143 1.00 92.00 97 CYS A O 1
ATOM 781 N N . GLY A 1 98 ? 3.113 -0.761 -12.231 1.00 93.44 98 GLY A N 1
ATOM 782 C CA . GLY A 1 98 ? 1.876 -1.507 -12.000 1.00 93.44 98 GLY A CA 1
ATOM 783 C C . GLY A 1 98 ? 1.459 -1.593 -10.524 1.00 93.44 98 GLY A C 1
ATOM 784 O O . GLY A 1 98 ? 1.661 -0.676 -9.711 1.00 93.44 98 GLY A O 1
ATOM 785 N N . GLY A 1 99 ? 0.843 -2.721 -10.189 1.00 95.06 99 GLY A N 1
ATOM 786 C CA . GLY A 1 99 ? 0.307 -3.011 -8.868 1.00 95.06 99 GLY A CA 1
ATOM 787 C C . GLY A 1 99 ? -0.866 -2.110 -8.476 1.00 95.06 99 GLY A C 1
ATOM 788 O O . GLY A 1 99 ? -1.526 -1.511 -9.326 1.00 95.06 99 GLY A O 1
ATOM 789 N N . ASN A 1 100 ? -1.104 -1.963 -7.171 1.00 98.12 100 ASN A N 1
ATOM 790 C CA . ASN A 1 100 ? -2.231 -1.184 -6.659 1.00 98.12 100 ASN A CA 1
ATOM 791 C C . ASN A 1 100 ? -1.836 -0.131 -5.604 1.00 98.12 100 ASN A C 1
ATOM 793 O O . ASN A 1 100 ? -0.664 0.165 -5.363 1.00 98.12 100 ASN A O 1
ATOM 797 N N . THR A 1 101 ? -2.847 0.503 -5.003 1.00 97.69 101 THR A N 1
ATOM 798 C CA . THR A 1 101 ? -2.672 1.636 -4.089 1.00 97.69 101 THR A CA 1
ATOM 799 C C . THR A 1 101 ? -2.414 1.241 -2.631 1.00 97.69 101 THR A C 1
ATOM 801 O O . THR A 1 101 ? -2.117 2.135 -1.835 1.00 97.69 101 THR A O 1
ATOM 804 N N . ASN A 1 102 ? -2.443 -0.040 -2.256 1.00 98.12 102 ASN A N 1
ATOM 805 C CA . ASN A 1 102 ? -1.977 -0.533 -0.952 1.00 98.12 102 ASN A CA 1
ATOM 806 C C . ASN A 1 102 ? -0.439 -0.521 -0.869 1.00 98.12 102 ASN A C 1
ATOM 808 O O . ASN A 1 102 ? 0.224 -1.543 -0.711 1.00 98.12 102 ASN A O 1
ATOM 812 N N . ARG A 1 103 ? 0.138 0.663 -1.075 1.00 98.12 103 ARG A N 1
ATOM 813 C CA . ARG A 1 103 ? 1.569 0.879 -1.235 1.00 98.12 103 ARG A CA 1
ATOM 814 C C . ARG A 1 103 ? 1.943 2.259 -0.722 1.00 98.12 103 ARG A C 1
ATOM 816 O O . ARG A 1 103 ? 1.480 3.281 -1.230 1.00 98.12 103 ARG A O 1
ATOM 823 N N . PHE A 1 104 ? 2.828 2.283 0.258 1.00 98.12 104 PHE A N 1
ATOM 824 C CA . PHE A 1 104 ? 3.260 3.467 0.981 1.00 98.12 104 PHE A CA 1
ATOM 825 C C . PHE A 1 104 ? 4.786 3.555 0.966 1.00 98.12 104 PHE A C 1
ATOM 827 O O . PHE A 1 104 ? 5.483 2.544 0.924 1.00 98.12 104 PHE A O 1
ATOM 834 N N . SER A 1 105 ? 5.313 4.778 0.968 1.00 97.62 105 SER A N 1
ATOM 835 C CA . SER A 1 105 ? 6.759 5.034 0.954 1.00 97.62 105 SER A CA 1
ATOM 836 C C . SER A 1 105 ? 7.437 4.731 2.291 1.00 97.62 105 SER A C 1
ATOM 838 O O . SER A 1 105 ? 8.642 4.528 2.326 1.00 97.62 105 SER A O 1
ATOM 840 N N . ASN A 1 106 ? 6.682 4.716 3.388 1.00 97.81 106 ASN A N 1
ATOM 841 C CA . ASN A 1 106 ? 7.182 4.405 4.720 1.00 97.81 106 ASN A CA 1
ATOM 842 C C . ASN A 1 106 ? 6.087 3.757 5.581 1.00 97.81 106 ASN A C 1
ATOM 844 O O . ASN A 1 106 ? 4.892 3.840 5.272 1.00 97.81 106 ASN A O 1
ATOM 848 N N . TYR A 1 107 ? 6.522 3.128 6.672 1.00 96.44 107 TYR A N 1
ATOM 849 C CA . TYR A 1 107 ? 5.668 2.408 7.610 1.00 96.44 107 TYR A CA 1
ATOM 850 C C . TYR A 1 107 ? 4.612 3.311 8.262 1.00 96.44 107 TYR A C 1
ATOM 852 O O . TYR A 1 107 ? 3.428 2.979 8.257 1.00 96.44 107 TYR A O 1
ATOM 860 N N . ASN A 1 108 ? 5.012 4.495 8.738 1.00 95.12 108 ASN A N 1
ATOM 861 C CA . ASN A 1 108 ? 4.112 5.424 9.427 1.00 95.12 108 ASN A CA 1
ATOM 862 C C . ASN A 1 108 ? 2.940 5.867 8.552 1.00 95.12 108 ASN A C 1
ATOM 864 O O . ASN A 1 108 ? 1.818 5.949 9.038 1.00 95.12 108 ASN A O 1
ATOM 868 N N . ARG A 1 109 ? 3.162 6.110 7.257 1.00 95.19 109 ARG A N 1
ATOM 869 C CA . ARG A 1 109 ? 2.086 6.489 6.335 1.00 95.19 109 ARG A CA 1
ATOM 870 C C . ARG A 1 109 ? 1.117 5.341 6.076 1.00 95.19 109 ARG A C 1
ATOM 872 O O . ARG A 1 109 ? -0.077 5.589 5.939 1.00 95.19 109 ARG A O 1
ATOM 879 N N . CYS A 1 110 ? 1.611 4.105 6.033 1.00 96.44 110 CYS A N 1
ATOM 880 C CA . CYS A 1 110 ? 0.745 2.931 5.998 1.00 96.44 110 CYS A CA 1
ATOM 881 C C . CYS A 1 110 ? -0.099 2.857 7.278 1.00 96.44 110 CYS A C 1
ATOM 883 O O . CYS A 1 110 ? -1.325 2.785 7.198 1.00 96.44 110 CYS A O 1
ATOM 885 N N . LEU A 1 111 ? 0.537 2.979 8.450 1.00 92.31 111 LEU A N 1
ATOM 886 C CA . LEU A 1 111 ? -0.151 2.913 9.738 1.00 92.31 111 LEU A CA 1
ATOM 887 C C . LEU A 1 111 ? -1.240 3.975 9.868 1.00 92.31 111 LEU A C 1
ATOM 889 O O . LEU A 1 111 ? -2.391 3.655 10.150 1.00 92.31 111 LEU A O 1
ATOM 893 N N . THR A 1 112 ? -0.899 5.239 9.630 1.00 90.44 112 THR A N 1
ATOM 894 C CA . THR A 1 112 ? -1.852 6.343 9.772 1.00 90.44 112 THR A CA 1
ATOM 895 C C . THR A 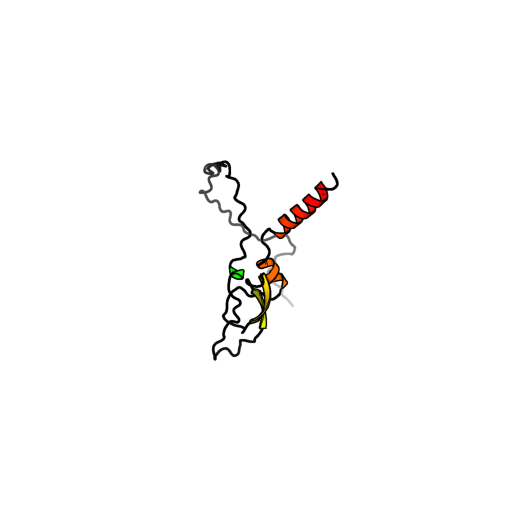1 112 ? -2.968 6.290 8.740 1.00 90.44 112 THR A C 1
ATOM 897 O O . THR A 1 112 ? -4.053 6.787 9.003 1.00 90.44 112 THR A O 1
ATOM 900 N N . THR A 1 113 ? -2.754 5.657 7.585 1.00 91.81 113 THR A N 1
ATOM 901 C CA . THR A 1 113 ? -3.817 5.484 6.587 1.00 91.81 113 THR A CA 1
ATOM 902 C C . THR A 1 113 ? -4.736 4.311 6.926 1.00 91.81 113 THR A C 1
ATOM 904 O O . THR A 1 113 ? -5.946 4.411 6.733 1.00 91.81 113 THR A O 1
ATOM 907 N N . CYS A 1 114 ? -4.177 3.199 7.408 1.00 91.38 114 CYS A N 1
ATOM 908 C CA . CYS A 1 114 ? -4.899 1.934 7.544 1.00 91.38 114 CYS A CA 1
ATOM 909 C C . CYS A 1 114 ? -5.416 1.656 8.962 1.00 91.38 114 CYS A C 1
ATOM 911 O O . CYS A 1 114 ? -6.368 0.905 9.112 1.00 91.38 114 CYS A O 1
ATOM 913 N N . PHE A 1 115 ? -4.862 2.285 9.998 1.00 81.38 115 PHE A N 1
ATOM 914 C CA . PHE A 1 115 ? -5.280 2.061 11.388 1.00 81.38 115 PHE A CA 1
ATOM 915 C C . PHE A 1 115 ? -5.970 3.252 12.051 1.00 81.38 115 PHE A C 1
ATOM 917 O O . PHE A 1 115 ? -6.439 3.125 13.183 1.00 81.38 115 PHE A O 1
ATOM 924 N N . TYR A 1 116 ? -6.084 4.404 11.384 1.00 66.38 116 TYR A N 1
ATOM 925 C CA . TYR A 1 116 ? -6.872 5.511 11.929 1.00 66.38 116 TYR A CA 1
ATOM 926 C C . TYR A 1 116 ? -8.352 5.317 11.646 1.00 66.38 116 TYR A C 1
ATOM 928 O O . TYR A 1 116 ? -8.953 5.886 10.738 1.00 66.38 116 TYR A O 1
ATOM 936 N N . SER A 1 117 ? -8.950 4.512 12.502 1.00 57.91 117 SER A N 1
ATOM 937 C CA . SER A 1 117 ? -10.382 4.407 12.628 1.00 57.91 117 SER A CA 1
ATOM 938 C C . SER A 1 117 ? -10.674 4.265 14.116 1.00 57.91 117 SER A C 1
ATOM 940 O O . SER A 1 117 ? -10.494 3.178 14.647 1.00 57.91 117 SER A O 1
ATOM 942 N N . GLN A 1 118 ? -10.974 5.398 14.771 1.00 53.62 118 GLN A N 1
ATOM 943 C CA . GLN A 1 118 ? -11.734 5.658 16.021 1.00 53.62 118 GLN A CA 1
ATOM 944 C C . GLN A 1 118 ? -11.887 4.552 17.105 1.00 53.62 118 GLN A C 1
ATOM 946 O O . GLN A 1 118 ? -12.812 4.609 17.911 1.00 53.62 118 GLN A O 1
ATOM 951 N N . THR A 1 119 ? -11.007 3.557 17.190 1.00 51.66 119 THR A N 1
ATOM 952 C CA . THR A 1 119 ? -11.075 2.472 18.184 1.00 51.66 119 THR A CA 1
ATOM 953 C C . THR A 1 119 ? -10.038 2.680 19.282 1.00 51.66 119 THR A C 1
ATOM 955 O O . THR A 1 119 ? -10.303 2.376 20.438 1.00 51.66 119 THR A O 1
ATOM 958 N N . SER A 1 120 ? -8.905 3.307 18.965 1.00 55.19 120 SER A N 1
ATOM 959 C CA . SER A 1 120 ? -7.843 3.605 19.930 1.00 55.19 120 SER A CA 1
ATOM 960 C C . SER A 1 120 ? -8.216 4.721 20.908 1.00 55.19 120 SER A C 1
ATOM 962 O O . SER A 1 120 ? -7.851 4.631 22.073 1.00 55.19 120 SER A O 1
ATOM 964 N N . LEU A 1 121 ? -9.011 5.720 20.500 1.00 57.56 121 LEU A N 1
ATOM 965 C CA . LEU A 1 121 ? -9.537 6.710 21.450 1.00 57.56 121 LEU A CA 1
ATOM 966 C C . LEU A 1 121 ? -10.628 6.114 22.336 1.00 57.56 121 LEU A C 1
ATOM 968 O O . LEU A 1 121 ? -10.595 6.334 23.533 1.00 57.56 121 LEU A O 1
ATOM 972 N N . ASN A 1 122 ? -11.541 5.305 21.796 1.00 57.12 122 ASN A N 1
ATOM 973 C CA . ASN A 1 122 ? -12.606 4.714 22.609 1.00 57.12 122 ASN A CA 1
ATOM 974 C C . ASN A 1 122 ? -12.076 3.644 23.577 1.00 57.12 122 ASN A C 1
ATOM 976 O O . ASN A 1 122 ? -12.535 3.585 24.711 1.00 57.12 122 ASN A O 1
ATOM 980 N N . GLN A 1 123 ? -11.071 2.845 23.195 1.00 57.47 123 GLN A N 1
ATOM 981 C CA . GLN A 1 123 ? -10.423 1.931 24.142 1.00 57.47 123 GLN A CA 1
ATOM 982 C C . GLN A 1 123 ? -9.613 2.670 25.212 1.00 57.47 123 GLN A C 1
ATOM 984 O O . GLN A 1 123 ? -9.690 2.287 26.375 1.00 57.47 123 GLN A O 1
ATOM 989 N N . LEU A 1 124 ? -8.894 3.743 24.864 1.00 62.22 124 LEU A N 1
ATOM 990 C CA . LEU A 1 124 ? -8.180 4.554 25.857 1.00 62.22 124 LEU A CA 1
ATOM 991 C C . LEU A 1 124 ? -9.137 5.331 26.769 1.00 62.22 124 LEU A C 1
ATOM 993 O O . LEU A 1 124 ? -8.907 5.389 27.969 1.00 62.22 124 LEU A O 1
ATOM 997 N N . VAL A 1 125 ? -10.238 5.865 26.240 1.00 63.94 125 VAL A N 1
ATOM 998 C CA . VAL A 1 125 ? -11.287 6.539 27.022 1.00 63.94 125 VAL A CA 1
ATOM 999 C C . VAL A 1 125 ? -11.974 5.555 27.972 1.00 63.94 125 VAL A C 1
ATOM 1001 O O . VAL A 1 125 ? -12.206 5.905 29.124 1.00 63.94 125 VAL A O 1
ATOM 1004 N N . ASN A 1 126 ? -12.225 4.312 27.549 1.00 65.06 126 ASN A N 1
ATOM 1005 C CA . ASN A 1 126 ? -12.787 3.274 28.422 1.00 65.06 126 ASN A CA 1
ATOM 1006 C C . ASN A 1 126 ? -11.789 2.794 29.491 1.00 65.06 126 ASN A C 1
ATOM 1008 O O . ASN A 1 126 ? -12.192 2.524 30.623 1.00 65.06 126 ASN A O 1
ATOM 1012 N N . LEU A 1 127 ? -10.495 2.708 29.157 1.00 66.81 127 LEU A N 1
ATOM 1013 C CA . LEU A 1 127 ? -9.428 2.376 30.109 1.00 66.81 127 LEU A CA 1
ATOM 1014 C C . LEU A 1 127 ? -9.248 3.481 31.156 1.00 66.81 127 LEU A C 1
ATOM 1016 O O . LEU A 1 127 ? -9.248 3.196 32.348 1.00 66.81 127 LEU A O 1
ATOM 1020 N N . VAL A 1 128 ? -9.160 4.744 30.731 1.00 75.81 128 VAL A N 1
ATOM 1021 C CA . VAL A 1 128 ? -9.055 5.894 31.642 1.00 75.81 128 VAL A CA 1
ATOM 1022 C C . VAL A 1 128 ? -10.337 6.053 32.463 1.00 75.81 128 VAL A C 1
ATOM 1024 O O . VAL A 1 128 ? -10.255 6.276 33.664 1.00 75.81 128 VAL A O 1
ATOM 1027 N N . GLY A 1 129 ? -11.516 5.857 31.866 1.00 69.25 129 GLY A N 1
ATOM 1028 C CA . GLY A 1 129 ? -12.796 5.876 32.581 1.00 69.25 129 GLY A CA 1
ATOM 1029 C C . GLY A 1 129 ? -12.899 4.795 33.660 1.00 69.25 129 GLY A C 1
ATOM 1030 O O . GLY A 1 129 ? -13.319 5.091 34.773 1.00 69.25 129 GLY A O 1
ATOM 1031 N N . SER A 1 130 ? -12.437 3.571 33.375 1.00 67.44 130 SER A N 1
ATOM 1032 C CA . SER A 1 130 ? -12.409 2.485 34.370 1.00 67.44 130 SER A CA 1
ATOM 1033 C C . SER A 1 130 ? -11.431 2.756 35.513 1.00 67.44 130 SER A C 1
ATOM 1035 O O . SER A 1 130 ? -11.698 2.357 36.640 1.00 67.44 130 SER A O 1
ATOM 1037 N N . LEU A 1 131 ? -10.319 3.445 35.243 1.00 69.25 131 LEU A N 1
ATOM 1038 C CA . LEU A 1 131 ? -9.366 3.847 36.278 1.00 69.25 131 LEU A CA 1
ATOM 1039 C C . LEU A 1 131 ? -9.926 4.981 37.144 1.00 69.25 131 LEU A C 1
ATOM 1041 O O . LEU A 1 131 ? -9.804 4.926 38.359 1.00 69.25 131 LEU A O 1
ATOM 1045 N N . VAL A 1 132 ? -10.595 5.976 36.555 1.00 71.62 132 VAL A N 1
ATOM 1046 C CA . VAL A 1 132 ? -11.186 7.098 37.308 1.00 71.62 132 VAL A CA 1
ATOM 1047 C C . VAL A 1 132 ? -12.330 6.630 38.219 1.00 71.62 132 VAL A C 1
ATOM 1049 O O . VAL A 1 132 ? -12.413 7.091 39.352 1.00 71.62 132 VAL A O 1
ATOM 1052 N N . SER A 1 133 ? -13.150 5.663 37.790 1.00 61.91 133 SER A N 1
ATOM 1053 C CA . SER A 1 133 ? -14.230 5.086 38.614 1.00 61.91 133 SER A CA 1
ATOM 1054 C C . SER A 1 133 ? -13.764 4.212 39.784 1.00 61.91 133 SER A C 1
ATOM 1056 O O . SER A 1 133 ? -14.590 3.814 40.596 1.00 61.91 133 SER A O 1
ATOM 1058 N N . GLN A 1 134 ? -12.473 3.881 39.877 1.00 67.38 134 GLN A N 1
ATOM 1059 C CA . GLN A 1 134 ? -11.907 3.150 41.019 1.00 67.38 134 GLN A CA 1
ATOM 1060 C C . GLN A 1 134 ? -11.362 4.082 42.114 1.00 67.38 134 GLN A C 1
ATOM 1062 O O . GLN A 1 134 ? -11.000 3.605 43.188 1.00 67.38 134 GLN A O 1
ATOM 1067 N N . PHE A 1 135 ? -11.299 5.393 41.853 1.00 59.75 135 PHE A N 1
ATOM 1068 C CA . PHE A 1 135 ? -10.753 6.405 42.767 1.00 59.75 135 PHE A CA 1
ATOM 1069 C C . PHE A 1 135 ? -11.772 7.490 43.170 1.00 59.75 135 PHE A C 1
ATOM 1071 O O . PHE A 1 135 ? -11.387 8.497 43.763 1.00 59.75 135 PHE A O 1
ATOM 1078 N N . THR A 1 136 ? -13.055 7.284 42.867 1.00 52.59 136 THR A N 1
ATOM 1079 C CA . THR A 1 136 ? -14.205 8.068 43.359 1.00 52.59 136 THR A CA 1
ATOM 1080 C C . THR A 1 136 ? -15.125 7.167 44.156 1.00 52.59 136 THR A C 1
ATOM 1082 O O . THR A 1 136 ? -15.539 7.578 45.258 1.00 52.59 136 THR A O 1
#

Secondary structure (DSSP, 8-state):
----------------------------TT--GGG-----------------PPPGGGGSPP------TT-TT---EEEEEEETTTTEEEEEEE-SSS--S--BSSHHHHHHHHS-SSSHHHHHHHHHHHHHTT--

Nearest PDB structures (foldseek):
  6q61-assembly1_A  TM=9.373E-01  e=1.649E-04  Conus striatus
  1bik-assembly1_A  TM=9.670E-01  e=1.756E-04  Homo sapiens
  6kzf-assembly1_A  TM=9.518E-01  e=1.649E-04  Dendroaspis angusticeps
  5yv7-assembly1_A  TM=9.528E-01  e=1.993E-04  Dendroaspis angusticeps
  1y62-assembly2_B  TM=9.374E-01  e=5.485E-04  unclassified

Solvent-accessible surface area (backbone atoms only — not comparable to full-atom values): 8985 Å² total; per-residue (Å²): 136,89,85,88,86,89,83,86,93,78,77,86,85,84,83,90,88,84,81,97,70,89,72,78,80,79,80,56,89,81,74,58,85,82,74,63,73,77,81,77,78,63,84,74,69,80,76,74,75,74,70,66,64,65,35,72,48,41,72,38,70,73,49,43,35,63,69,63,96,84,54,91,82,48,57,74,40,78,28,15,21,37,40,72,88,79,69,41,68,41,81,46,65,27,36,61,35,74,53,63,73,23,59,25,88,41,61,67,62,31,42,62,54,46,63,70,36,84,49,70,61,53,52,49,51,51,52,52,50,56,55,54,68,73,77,113

pLDDT: mean 72.36, std 19.63, range [34.44, 98.62]

Radius of gyration: 32.53 Å; Cα contacts (8 Å, |Δi|>4): 133; chains: 1; bounding box: 67×88×76 Å

Mean predicted aligned error: 19.16 Å

InterPro domains:
  IPR002223 Pancreatic trypsin inhibitor Kunitz domain [PF00014] (57-114)
  IPR002223 Pancreatic trypsin inhibitor Kunitz domain [PR00759] (55-69)
  IPR002223 Pancreatic trypsin inhibitor Kunitz domain [PR00759] (89-99)
  IPR002223 Pancreatic trypsin inhibitor Kunitz domain [PR00759] (99-114)
  IPR002223 Pancreatic trypsin inhibitor Kunitz domain [PS50279] (58-114)
  IPR002223 Pancreatic trypsin inhibitor Kunitz domain [SM00131] (56-115)
  IPR020901 Proteinase inhibitor I2, Kunitz, conserved site [PS00280] (92-110)
  IPR036880 Pancreatic trypsin inhibitor Kunitz domain superfamily [G3DSA:4.10.410.10] (55-115)
  IPR036880 Pancreatic trypsin inhibitor Kunitz domain superfamily [SSF57362] (53-116)
  IPR050098 Tissue factor pathway inhibitor/Kunitz-type serine protease inhibitor-like [PTHR10083] (28-114)

Foldseek 3Di:
DDDDDDDDDDDDDDDDDDDDDPDPPPPPPPDDPVPPDPPPPDPPDPPPQPFFDFAPQLVDDDWLADDDPPCPPFDWDWWWFQDPVVRAIDIDTRRRDDDGDRTHPDRVVNCCRGVPTPPVVVVVVVVVVVVVVVVD

Sequence (136 aa):
MPTASLLPLSRSNRELRFLGLHIPFLNDSRYNPFKRKPKTTTPKRPKKTKPCFLHARCQLPIDPGYCGVLTVLSTPVIRYGYDRNSARCIQFTYSGCGGNTNRFSNYNRCLTTCFYSQTSLNQLVNLVGSLVSQFT